Protein AF-A0A6I5CND9-F1 (afdb_monomer)

Sequence (88 aa):
VTDVGEGVDASWTGRRVWAFTGLSGAYAEQAVVAVEDILPLPDGLTCVDAVTLGGSGVAAHFALDRARLAPGETVLVRGAAGSIGITA

Solvent-accessible surface area (backbone atoms only — not comparable to full-atom values): 5710 Å² total; per-residue (Å²): 67,91,71,76,60,92,94,50,71,70,83,49,46,74,39,58,63,49,70,59,56,78,97,52,67,70,94,52,100,70,75,87,65,58,80,90,41,47,43,79,53,60,89,91,62,48,72,69,63,52,55,68,38,54,66,31,32,55,53,24,47,53,54,51,63,73,63,65,78,56,95,89,67,87,82,89,66,76,60,42,89,38,76,36,32,67,51,98

pLDDT: mean 94.23, std 3.26, range [79.0, 98.19]

Radius of gyration: 16.4 Å; Cα contacts (8 Å, |Δi|>4): 74; chains: 1; bounding box: 36×25×45 Å

Secondary structure (DSSP, 8-state):
-----TTS-GGGTT--EEE--TTS--SSS-----GGGEEEPPTT--HHHHHHHTTHHHHHHHHHHHHTPPTT-----TTTTSTTGGG-

Structure (mmCIF, N/CA/C/O backbone):
data_AF-A0A6I5CND9-F1
#
_entry.id   AF-A0A6I5CND9-F1
#
loop_
_atom_site.group_PDB
_atom_site.id
_atom_site.type_symbol
_atom_site.label_atom_id
_atom_site.label_alt_id
_atom_site.label_comp_id
_atom_site.label_asym_id
_atom_site.label_entity_id
_atom_site.label_seq_id
_atom_site.pdbx_PDB_ins_code
_atom_site.Cartn_x
_atom_site.Cartn_y
_atom_site.Cartn_z
_atom_site.occupancy
_atom_site.B_iso_or_equiv
_atom_site.auth_seq_id
_atom_site.auth_comp_id
_atom_site.auth_asym_id
_atom_site.auth_atom_id
_atom_site.pdbx_PDB_model_num
ATOM 1 N N . VAL A 1 1 ? 6.793 1.736 -14.688 1.00 96.94 1 VAL A N 1
ATOM 2 C CA . VAL A 1 1 ? 7.388 0.572 -15.384 1.00 96.94 1 VAL A CA 1
ATOM 3 C C . VAL A 1 1 ? 8.015 1.055 -16.677 1.00 96.94 1 VAL A C 1
ATOM 5 O O . VAL A 1 1 ? 7.323 1.705 -17.455 1.00 96.94 1 VAL A O 1
ATOM 8 N N . THR A 1 2 ? 9.310 0.818 -16.870 1.00 97.50 2 THR A N 1
ATOM 9 C CA . THR A 1 2 ? 10.058 1.263 -18.061 1.00 97.50 2 THR A CA 1
ATOM 10 C C . THR A 1 2 ? 10.192 0.177 -19.121 1.00 97.50 2 THR A C 1
ATOM 12 O O . THR A 1 2 ? 10.252 0.513 -20.297 1.00 97.50 2 THR A O 1
ATOM 15 N N . ASP A 1 3 ? 10.202 -1.092 -18.717 1.00 97.94 3 ASP A N 1
ATOM 16 C CA . ASP A 1 3 ? 10.258 -2.254 -19.603 1.00 97.94 3 ASP A CA 1
ATOM 17 C C . ASP A 1 3 ? 9.632 -3.477 -18.912 1.00 97.94 3 ASP A C 1
ATOM 19 O O . ASP A 1 3 ? 9.417 -3.450 -17.693 1.00 97.94 3 ASP A O 1
ATOM 23 N N . VAL A 1 4 ? 9.337 -4.531 -19.675 1.00 98.19 4 VAL A N 1
ATOM 24 C CA . VAL A 1 4 ? 8.793 -5.797 -19.161 1.00 98.19 4 VAL A CA 1
ATOM 25 C C . VAL A 1 4 ? 9.597 -6.996 -19.661 1.00 98.19 4 VAL A C 1
ATOM 27 O O . VAL A 1 4 ? 10.099 -7.004 -20.780 1.00 98.19 4 VAL A O 1
ATOM 30 N N . GLY A 1 5 ? 9.708 -8.028 -18.822 1.00 97.25 5 GLY A N 1
ATOM 31 C CA . GLY A 1 5 ? 10.349 -9.288 -19.199 1.00 97.25 5 GLY A CA 1
ATOM 32 C C . GLY A 1 5 ? 9.506 -10.127 -20.165 1.00 97.25 5 GLY A C 1
ATOM 33 O O . GLY A 1 5 ? 8.319 -9.875 -20.379 1.00 97.25 5 GLY A O 1
ATOM 34 N N . GLU A 1 6 ? 10.117 -11.170 -20.725 1.00 97.19 6 GLU A N 1
ATOM 35 C CA . GLU A 1 6 ? 9.422 -12.136 -21.580 1.00 97.19 6 GLU A CA 1
ATOM 36 C C . GLU A 1 6 ? 8.240 -12.791 -20.842 1.00 97.19 6 GLU A C 1
ATOM 38 O O . GLU A 1 6 ? 8.344 -13.168 -19.676 1.00 97.19 6 GLU A O 1
ATOM 43 N N . GLY A 1 7 ? 7.096 -12.915 -21.522 1.00 96.38 7 GLY A N 1
ATOM 44 C CA . GLY A 1 7 ? 5.880 -13.513 -20.958 1.00 96.38 7 GLY A CA 1
ATOM 45 C C . GLY A 1 7 ? 5.066 -12.596 -20.035 1.00 96.38 7 GLY A C 1
ATOM 46 O O . GLY A 1 7 ? 3.966 -12.978 -19.639 1.00 96.38 7 GLY A O 1
ATOM 47 N N . VAL A 1 8 ? 5.549 -11.387 -19.729 1.00 97.75 8 VAL A N 1
ATOM 48 C CA . VAL A 1 8 ? 4.788 -10.366 -18.993 1.00 97.75 8 VAL A CA 1
ATOM 49 C C . VAL A 1 8 ? 3.991 -9.500 -19.973 1.00 97.75 8 VAL A C 1
ATOM 51 O O . VAL A 1 8 ? 4.473 -9.140 -21.045 1.00 97.75 8 VAL A O 1
ATOM 54 N N . ASP A 1 9 ? 2.754 -9.151 -19.608 1.00 97.19 9 ASP A N 1
ATOM 55 C CA . ASP A 1 9 ? 1.896 -8.287 -20.424 1.00 97.19 9 ASP A CA 1
ATOM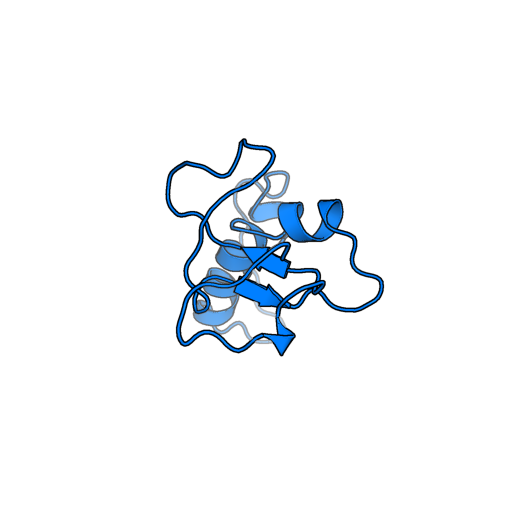 56 C C . ASP A 1 9 ? 2.541 -6.903 -20.655 1.00 97.19 9 ASP A C 1
ATOM 58 O O . ASP A 1 9 ? 2.784 -6.137 -19.721 1.00 97.19 9 ASP A O 1
ATOM 62 N N . ALA A 1 10 ? 2.762 -6.550 -21.923 1.00 97.06 10 ALA A N 1
ATOM 63 C CA . ALA A 1 10 ? 3.334 -5.267 -22.328 1.00 97.06 10 ALA A CA 1
ATOM 64 C C . ALA A 1 10 ? 2.478 -4.057 -21.916 1.00 97.06 10 ALA A C 1
ATOM 66 O O . ALA A 1 10 ? 2.984 -2.934 -21.868 1.00 97.06 10 ALA A O 1
ATOM 67 N N . SER A 1 11 ? 1.203 -4.262 -21.568 1.00 96.75 11 SER A N 1
ATOM 68 C CA . SER A 1 11 ? 0.323 -3.200 -21.079 1.00 96.75 11 SER A CA 1
ATOM 69 C C . SER A 1 11 ? 0.778 -2.586 -19.747 1.00 96.75 11 SER A C 1
ATOM 71 O O . SER A 1 11 ? 0.291 -1.512 -19.383 1.00 96.75 11 SER A O 1
ATOM 73 N N . TRP A 1 12 ? 1.702 -3.230 -19.023 1.00 97.44 12 TRP A N 1
ATOM 74 C CA . TRP A 1 12 ? 2.326 -2.683 -17.817 1.00 97.44 12 TRP A CA 1
ATOM 75 C C . TRP A 1 12 ? 3.294 -1.534 -18.101 1.00 97.44 12 TRP A C 1
ATOM 77 O O . TRP A 1 12 ? 3.442 -0.652 -17.250 1.00 97.44 12 TRP A O 1
ATOM 87 N N . THR A 1 13 ? 3.937 -1.509 -19.270 1.00 97.88 13 THR A N 1
ATOM 88 C CA . THR A 1 13 ? 4.896 -0.460 -19.634 1.00 97.88 13 THR A CA 1
ATOM 89 C C . THR A 1 13 ? 4.228 0.914 -19.598 1.00 97.88 13 THR A C 1
ATOM 91 O O . THR A 1 13 ? 3.105 1.105 -20.058 1.00 97.88 13 THR A O 1
ATOM 94 N N . GLY A 1 14 ? 4.904 1.890 -18.991 1.00 96.75 14 GLY A N 1
ATOM 95 C CA . GLY A 1 14 ? 4.374 3.237 -18.774 1.00 96.75 14 GLY A CA 1
ATOM 96 C C . GLY A 1 14 ? 3.459 3.387 -17.554 1.00 96.75 14 GLY A C 1
ATOM 97 O O . GLY A 1 14 ? 3.238 4.513 -17.110 1.00 96.75 14 GLY A O 1
ATOM 98 N N . ARG A 1 15 ? 2.974 2.298 -16.936 1.00 96.75 15 ARG A N 1
ATOM 99 C CA . ARG A 1 15 ? 2.153 2.406 -15.718 1.00 96.75 15 ARG A CA 1
ATOM 100 C C . ARG A 1 15 ? 2.973 2.874 -14.520 1.00 96.75 15 ARG A C 1
ATOM 102 O O . ARG A 1 15 ? 4.139 2.496 -14.342 1.00 96.75 15 ARG A O 1
ATOM 109 N N . ARG A 1 16 ? 2.325 3.662 -13.660 1.00 96.75 16 ARG A N 1
ATOM 110 C CA . ARG A 1 16 ? 2.816 3.992 -12.317 1.00 96.75 16 ARG A CA 1
ATOM 111 C C . ARG A 1 16 ? 2.450 2.854 -11.372 1.00 96.75 16 ARG A C 1
ATOM 113 O O . ARG A 1 16 ? 1.299 2.421 -11.356 1.00 96.75 16 ARG A O 1
ATOM 120 N N . VAL A 1 17 ? 3.428 2.372 -10.614 1.00 95.94 17 VAL A N 1
ATOM 121 C CA . VAL A 1 17 ? 3.263 1.213 -9.732 1.00 95.94 17 VAL A CA 1
ATOM 122 C C . VAL A 1 17 ? 3.958 1.440 -8.397 1.00 95.94 17 VAL A C 1
ATOM 124 O O . VAL A 1 17 ? 4.976 2.130 -8.338 1.00 95.94 17 VAL A O 1
ATOM 127 N N . TRP A 1 18 ? 3.404 0.849 -7.345 1.00 94.81 18 TRP A N 1
ATOM 128 C CA . TRP A 1 18 ? 4.154 0.512 -6.141 1.00 94.81 18 TRP A CA 1
ATOM 129 C C . TRP A 1 18 ? 4.741 -0.888 -6.324 1.00 94.81 18 TRP A C 1
ATOM 131 O O . TRP A 1 18 ? 4.103 -1.728 -6.959 1.00 94.81 18 TRP A O 1
ATOM 141 N N . ALA A 1 19 ? 5.933 -1.140 -5.792 1.00 94.44 19 ALA A N 1
ATOM 142 C CA . ALA A 1 19 ? 6.606 -2.424 -5.926 1.00 94.44 19 ALA A CA 1
ATOM 143 C C . ALA A 1 19 ? 7.227 -2.860 -4.600 1.00 94.44 19 ALA A C 1
ATOM 145 O O . ALA A 1 19 ? 7.869 -2.055 -3.919 1.00 94.44 19 ALA A O 1
A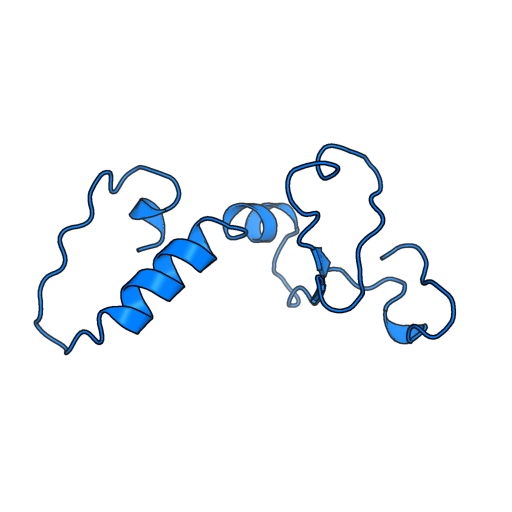TOM 146 N N . PHE A 1 20 ? 7.095 -4.142 -4.272 1.00 92.62 20 PHE A N 1
ATOM 147 C CA . PHE A 1 20 ? 7.872 -4.767 -3.214 1.00 92.62 20 PHE A CA 1
ATOM 148 C C . PHE A 1 20 ? 9.182 -5.305 -3.798 1.00 92.62 20 PHE A C 1
ATOM 150 O O . PHE A 1 20 ? 9.178 -6.216 -4.615 1.00 92.62 20 PHE A O 1
ATOM 157 N N . THR A 1 21 ? 10.324 -4.749 -3.387 1.00 92.81 21 THR A N 1
ATOM 158 C CA . THR A 1 21 ? 11.646 -5.182 -3.888 1.00 92.81 21 THR A CA 1
ATOM 159 C C . THR A 1 21 ? 12.328 -6.208 -2.974 1.00 92.81 21 THR A C 1
ATOM 161 O O . THR A 1 21 ? 13.509 -6.504 -3.143 1.00 92.81 21 THR A O 1
ATOM 164 N N . GLY A 1 22 ? 11.630 -6.731 -1.962 1.00 89.31 22 GLY A N 1
ATOM 165 C CA . GLY A 1 22 ? 12.229 -7.583 -0.936 1.00 89.31 22 GLY A CA 1
ATOM 166 C C . GLY A 1 22 ? 13.011 -6.793 0.120 1.00 89.31 22 GLY A C 1
ATOM 167 O O . GLY A 1 22 ? 12.607 -5.712 0.543 1.00 89.31 22 GLY A O 1
ATOM 168 N N . LEU A 1 23 ? 14.127 -7.361 0.591 1.00 88.50 23 LEU A N 1
ATOM 169 C CA . LEU A 1 23 ? 14.929 -6.803 1.693 1.00 88.50 23 LEU A CA 1
ATOM 170 C C . LEU A 1 23 ? 15.969 -5.759 1.247 1.00 88.50 23 LEU A C 1
ATOM 172 O O . LEU A 1 23 ? 16.629 -5.153 2.091 1.00 88.50 23 LEU A O 1
ATOM 176 N N . SER A 1 24 ? 16.167 -5.570 -0.058 1.00 90.88 24 SER A N 1
ATOM 177 C CA . SER A 1 24 ? 17.154 -4.641 -0.617 1.00 90.88 24 SER A CA 1
ATOM 178 C C . SER A 1 24 ? 16.763 -4.201 -2.036 1.00 90.88 24 SER A C 1
ATOM 180 O O . SER A 1 24 ? 15.693 -4.546 -2.530 1.00 90.88 24 SER A O 1
ATOM 182 N N . GLY A 1 25 ? 17.591 -3.372 -2.682 1.00 90.25 25 GLY A N 1
ATOM 183 C CA . GLY A 1 25 ? 17.419 -2.988 -4.091 1.00 90.25 25 GLY A CA 1
ATOM 184 C C . GLY A 1 25 ? 16.517 -1.777 -4.363 1.00 90.25 25 GLY A C 1
ATOM 185 O O . GLY A 1 25 ? 16.618 -1.204 -5.440 1.00 90.25 25 GLY A O 1
ATOM 186 N N . ALA A 1 26 ? 15.701 -1.329 -3.400 1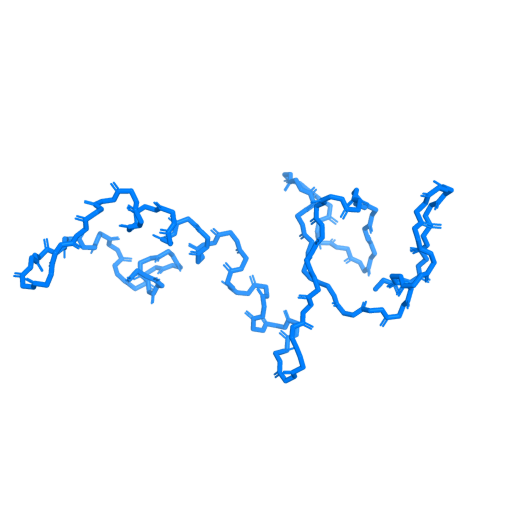.00 92.12 26 ALA A N 1
ATOM 187 C CA . ALA A 1 26 ? 14.802 -0.178 -3.587 1.00 92.12 26 ALA A CA 1
ATOM 188 C C . ALA A 1 26 ? 15.511 1.188 -3.653 1.00 92.12 26 ALA A C 1
ATOM 190 O O . ALA A 1 26 ? 14.979 2.128 -4.237 1.00 92.12 26 ALA A O 1
ATOM 191 N N . TYR A 1 27 ? 16.696 1.329 -3.051 1.00 93.75 27 TYR A N 1
ATOM 192 C CA . TYR A 1 27 ? 17.482 2.569 -3.108 1.00 93.75 27 TYR A CA 1
ATOM 193 C C . TYR A 1 27 ? 18.332 2.626 -4.379 1.00 93.75 27 TYR A C 1
ATOM 195 O O . TYR A 1 27 ? 19.561 2.607 -4.333 1.00 93.75 27 TYR A O 1
ATOM 203 N N . ALA A 1 28 ? 17.648 2.668 -5.515 1.00 95.75 28 ALA A N 1
ATOM 204 C CA . ALA A 1 28 ? 18.220 2.754 -6.847 1.00 95.75 28 ALA A CA 1
ATOM 205 C C . ALA A 1 28 ? 17.265 3.525 -7.769 1.00 95.75 28 ALA A C 1
ATOM 207 O O . ALA A 1 28 ? 16.077 3.656 -7.482 1.00 95.75 28 ALA A O 1
ATOM 208 N N . GLU A 1 29 ? 17.772 4.020 -8.897 1.00 96.38 29 GLU A N 1
ATOM 209 C CA . GLU A 1 29 ? 16.933 4.675 -9.914 1.00 96.38 29 GLU A CA 1
ATOM 210 C C . GLU A 1 29 ? 16.045 3.671 -10.666 1.00 96.38 29 GLU A C 1
ATOM 212 O O . GLU A 1 29 ? 14.998 4.037 -11.199 1.00 96.38 29 GLU A O 1
ATOM 217 N N . GLN A 1 30 ? 16.459 2.400 -10.709 1.00 95.88 30 GLN A N 1
ATOM 218 C CA . GLN A 1 30 ? 15.741 1.299 -11.344 1.00 95.88 30 GLN A CA 1
ATOM 219 C C . GLN A 1 30 ? 15.920 0.014 -10.531 1.00 95.88 30 GLN A C 1
ATOM 221 O O . GLN A 1 30 ? 16.996 -0.244 -9.993 1.00 95.88 30 GLN A O 1
ATOM 226 N N . ALA A 1 31 ? 14.871 -0.805 -10.483 1.00 96.06 31 ALA A N 1
ATOM 227 C CA . ALA A 1 31 ? 14.879 -2.118 -9.853 1.00 96.06 31 ALA A CA 1
ATOM 228 C C . ALA A 1 31 ? 14.100 -3.114 -10.719 1.00 96.06 31 ALA A C 1
ATOM 230 O O . ALA A 1 31 ? 13.108 -2.750 -11.356 1.00 96.06 31 ALA A O 1
ATOM 231 N N . VAL A 1 32 ? 14.549 -4.369 -10.723 1.00 95.62 32 VAL A N 1
ATOM 232 C CA . VAL A 1 32 ? 13.826 -5.490 -11.335 1.00 95.62 32 VAL A CA 1
ATOM 233 C C . VAL A 1 32 ? 12.998 -6.159 -10.248 1.00 95.62 32 VAL A C 1
ATOM 235 O O . VAL A 1 32 ? 13.526 -6.500 -9.191 1.00 95.62 32 VAL A O 1
ATOM 238 N N . VAL A 1 33 ? 11.708 -6.336 -10.511 1.00 96.56 33 VAL A N 1
ATOM 239 C CA . VAL A 1 33 ? 10.741 -6.957 -9.600 1.00 96.56 33 VAL A CA 1
ATOM 240 C C . VAL A 1 33 ? 9.841 -7.902 -10.380 1.00 96.56 33 VAL A C 1
ATOM 242 O O . VAL A 1 33 ? 9.665 -7.736 -11.590 1.00 96.56 33 VAL A O 1
ATOM 245 N N . ALA A 1 34 ? 9.282 -8.892 -9.691 1.00 96.06 34 ALA A N 1
ATOM 246 C CA . ALA A 1 34 ? 8.311 -9.792 -10.284 1.00 96.06 34 ALA A CA 1
ATOM 2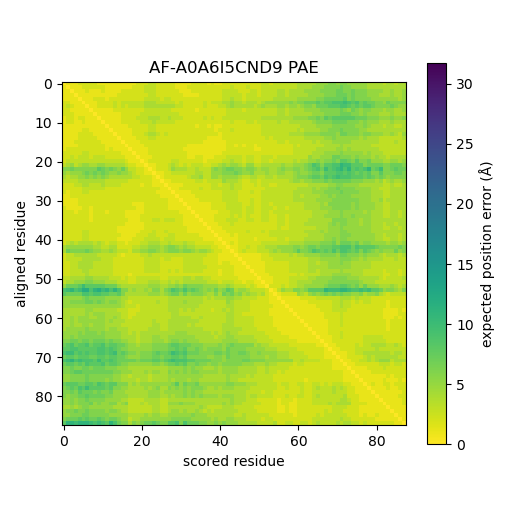47 C C . ALA A 1 34 ? 6.973 -9.060 -10.509 1.00 96.06 34 ALA A C 1
ATOM 249 O O . ALA A 1 34 ? 6.644 -8.109 -9.795 1.00 96.06 34 ALA A O 1
ATOM 250 N N . VAL A 1 35 ? 6.199 -9.463 -11.520 1.00 96.62 35 VAL A N 1
ATOM 251 C CA . VAL A 1 35 ? 4.932 -8.781 -11.864 1.00 96.62 35 VAL A CA 1
ATOM 252 C C . VAL A 1 35 ? 3.858 -8.994 -10.790 1.00 96.62 35 VAL A C 1
ATOM 254 O O . VAL A 1 35 ? 2.943 -8.195 -10.630 1.00 96.62 35 VAL A O 1
ATOM 257 N N . GLU A 1 36 ? 3.988 -10.062 -10.017 1.00 95.62 36 GLU A N 1
ATOM 258 C CA . GLU A 1 36 ? 3.181 -10.371 -8.844 1.00 95.62 36 GLU A CA 1
ATOM 259 C C . GLU A 1 36 ? 3.481 -9.462 -7.639 1.00 95.62 36 GLU A C 1
ATOM 261 O O . GLU A 1 36 ? 2.631 -9.326 -6.761 1.00 95.62 36 GLU A O 1
ATOM 266 N N . ASP A 1 37 ? 4.640 -8.794 -7.622 1.00 95.19 37 ASP A N 1
ATOM 267 C CA . ASP A 1 37 ? 5.086 -7.921 -6.529 1.00 95.19 37 ASP A CA 1
ATOM 268 C C . ASP A 1 37 ? 4.787 -6.433 -6.786 1.00 95.19 37 ASP A C 1
ATOM 270 O O . ASP A 1 37 ? 5.227 -5.560 -6.026 1.00 95.19 37 ASP A O 1
ATOM 274 N N . ILE A 1 38 ? 4.044 -6.119 -7.854 1.00 95.12 38 ILE A N 1
ATOM 275 C CA . ILE A 1 38 ? 3.663 -4.748 -8.204 1.00 95.12 38 ILE A CA 1
ATOM 276 C C . ILE A 1 38 ? 2.157 -4.519 -8.113 1.00 95.12 38 ILE A C 1
ATOM 278 O O . ILE A 1 38 ? 1.336 -5.375 -8.432 1.00 95.12 38 ILE A O 1
ATOM 282 N N . LEU A 1 39 ? 1.790 -3.302 -7.721 1.00 94.25 39 LEU A N 1
ATOM 283 C CA . LEU A 1 39 ? 0.407 -2.838 -7.659 1.00 94.25 39 LEU A CA 1
ATOM 284 C C . LEU A 1 39 ? 0.269 -1.535 -8.453 1.00 94.25 39 LEU A C 1
ATOM 286 O O . LEU A 1 39 ? 1.106 -0.639 -8.291 1.00 94.25 39 LEU A O 1
ATOM 290 N N . PRO A 1 40 ? -0.766 -1.383 -9.300 1.00 95.81 40 PRO A N 1
ATOM 291 C CA . PRO A 1 40 ? -0.992 -0.135 -10.014 1.00 95.81 40 PRO A CA 1
ATOM 292 C C . PRO A 1 40 ? -1.334 0.985 -9.029 1.00 95.81 40 PRO A C 1
ATOM 294 O O . PRO A 1 40 ? -2.137 0.801 -8.115 1.00 95.81 40 PRO A O 1
ATOM 297 N N . LEU A 1 41 ? -0.743 2.163 -9.233 1.00 95.50 41 LEU A N 1
ATOM 298 C CA . LEU A 1 41 ? -1.102 3.342 -8.452 1.00 95.50 41 LEU A CA 1
ATOM 299 C C . LEU A 1 41 ? -2.369 3.991 -9.019 1.00 95.50 41 LEU A C 1
ATOM 301 O O . LEU A 1 41 ? -2.409 4.251 -10.225 1.00 95.50 41 LEU A O 1
ATOM 305 N N . PRO A 1 42 ? -3.366 4.315 -8.174 1.00 93.81 42 PRO A N 1
ATOM 306 C CA . PRO A 1 42 ? -4.520 5.097 -8.591 1.00 93.81 42 PRO A CA 1
ATOM 307 C C . PRO A 1 42 ? -4.135 6.458 -9.176 1.00 93.81 42 PRO A C 1
ATOM 309 O O . PRO A 1 42 ? -3.117 7.073 -8.819 1.00 93.81 42 PRO A O 1
ATOM 312 N N . ASP A 1 43 ? -5.003 6.970 -10.041 1.00 92.25 43 ASP A N 1
ATOM 313 C CA . ASP A 1 43 ? -4.891 8.336 -10.531 1.00 92.25 43 ASP A CA 1
ATOM 314 C C . ASP A 1 43 ? -5.042 9.329 -9.373 1.00 92.25 43 ASP A C 1
ATOM 316 O O . ASP A 1 43 ? -5.900 9.184 -8.504 1.00 92.25 43 ASP A O 1
ATOM 320 N N . GLY A 1 44 ? -4.150 10.318 -9.327 1.00 91.25 44 GLY A N 1
ATOM 321 C CA . GLY A 1 44 ? -4.087 11.310 -8.249 1.00 91.25 44 GLY A CA 1
ATOM 322 C C . GLY A 1 44 ? -3.224 10.924 -7.042 1.00 91.25 44 GLY A C 1
ATOM 323 O O . GLY A 1 44 ? -2.779 11.823 -6.336 1.00 91.25 44 GLY A O 1
ATOM 324 N N . LEU A 1 45 ? -2.896 9.641 -6.831 1.00 93.19 45 LEU A N 1
ATOM 325 C CA . LEU A 1 45 ? -1.941 9.255 -5.786 1.00 93.19 45 LEU A CA 1
ATOM 326 C C . LEU A 1 45 ? -0.506 9.484 -6.276 1.00 93.19 45 LEU A C 1
ATOM 328 O O . LEU A 1 45 ? -0.113 8.964 -7.327 1.00 93.19 45 LEU A O 1
ATOM 332 N N . THR A 1 46 ? 0.283 10.273 -5.545 1.00 94.31 46 THR A N 1
ATOM 333 C CA . THR A 1 46 ? 1.687 10.516 -5.902 1.00 94.31 46 THR A CA 1
ATOM 334 C C . THR A 1 46 ? 2.560 9.316 -5.526 1.00 94.31 46 THR A C 1
ATOM 336 O O . THR A 1 46 ? 2.230 8.550 -4.622 1.00 94.31 46 THR A O 1
ATOM 339 N N . CYS A 1 47 ? 3.703 9.139 -6.199 1.00 92.12 47 CYS A N 1
ATOM 340 C CA . CYS A 1 47 ? 4.643 8.071 -5.838 1.00 92.12 47 CYS A CA 1
ATOM 341 C C . CYS A 1 47 ? 5.218 8.262 -4.422 1.00 92.12 47 CYS A C 1
ATOM 343 O O . CYS A 1 47 ? 5.481 7.279 -3.735 1.00 92.12 47 CYS A O 1
ATOM 345 N N . VAL A 1 48 ? 5.389 9.518 -3.988 1.00 92.38 48 VAL A N 1
ATOM 346 C CA . VAL A 1 48 ? 5.872 9.855 -2.640 1.00 92.38 48 VAL A CA 1
ATOM 347 C C . VAL A 1 48 ? 4.849 9.418 -1.599 1.00 92.38 48 VAL A C 1
ATOM 349 O O . VAL A 1 48 ? 5.196 8.688 -0.680 1.00 92.38 48 VAL A O 1
ATOM 352 N N . ASP A 1 49 ? 3.576 9.765 -1.775 1.00 91.31 49 ASP A N 1
ATOM 353 C CA . ASP A 1 49 ? 2.538 9.353 -0.826 1.00 91.31 49 ASP A CA 1
ATOM 354 C C . ASP A 1 49 ? 2.383 7.828 -0.813 1.00 91.31 49 ASP A C 1
ATOM 356 O O . ASP A 1 49 ? 2.343 7.211 0.251 1.00 91.31 49 ASP A O 1
ATOM 360 N N . ALA A 1 50 ? 2.393 7.193 -1.989 1.00 91.88 50 ALA A N 1
ATOM 361 C CA . ALA A 1 50 ? 2.302 5.742 -2.100 1.00 91.88 50 ALA A CA 1
ATOM 362 C C . ALA A 1 50 ? 3.432 5.015 -1.351 1.00 91.88 50 ALA A C 1
ATOM 364 O O . ALA A 1 50 ? 3.174 4.015 -0.679 1.00 91.88 50 ALA A O 1
ATOM 365 N N . VAL A 1 51 ? 4.678 5.506 -1.426 1.00 89.81 51 VAL A N 1
ATOM 366 C CA . VAL A 1 51 ? 5.799 4.850 -0.735 1.00 89.81 51 VAL A CA 1
ATOM 367 C C . VAL A 1 51 ? 5.701 4.989 0.785 1.00 89.81 51 VAL A C 1
ATOM 369 O O . VAL A 1 51 ? 6.125 4.077 1.486 1.00 89.81 51 VAL A O 1
ATOM 372 N N . THR A 1 52 ? 5.086 6.062 1.304 1.00 87.06 52 THR A N 1
ATOM 373 C CA . THR A 1 52 ? 4.884 6.228 2.759 1.00 87.06 52 THR A CA 1
ATOM 374 C C . THR A 1 52 ? 3.919 5.209 3.362 1.00 87.06 52 THR A C 1
ATOM 376 O O . THR A 1 52 ? 4.059 4.838 4.526 1.00 87.06 52 THR A O 1
ATOM 379 N N . LEU A 1 53 ? 2.957 4.735 2.567 1.00 84.50 53 LEU A N 1
ATOM 380 C CA . LEU A 1 53 ? 1.999 3.707 2.974 1.00 84.50 53 LEU A CA 1
ATOM 381 C C . LEU A 1 53 ? 2.588 2.297 2.837 1.00 84.50 53 LEU A C 1
ATOM 383 O O . LEU A 1 53 ? 2.215 1.388 3.585 1.00 84.50 53 LEU A O 1
ATOM 387 N N . GLY A 1 54 ? 3.515 2.122 1.891 1.00 79.00 54 GLY A N 1
ATOM 388 C CA . GLY A 1 54 ? 4.209 0.867 1.629 1.00 79.00 54 GLY A CA 1
ATOM 389 C C . GLY A 1 54 ? 4.894 0.308 2.877 1.00 79.00 54 GLY A C 1
ATOM 390 O O . GLY A 1 54 ? 5.677 0.986 3.537 1.00 79.00 54 GLY A O 1
ATOM 391 N N . GLY A 1 55 ? 4.596 -0.945 3.220 1.00 84.50 55 GLY A N 1
ATOM 392 C CA . GLY A 1 55 ? 5.118 -1.605 4.420 1.00 84.50 55 GLY A CA 1
ATOM 393 C C . GLY A 1 55 ? 4.359 -1.231 5.696 1.00 84.50 55 GLY A C 1
ATOM 394 O O . GLY A 1 55 ? 3.655 -2.077 6.244 1.00 84.50 55 GLY A O 1
ATOM 395 N N . SER A 1 56 ? 4.472 0.015 6.170 1.00 90.44 56 SER A N 1
ATOM 396 C CA . SER A 1 56 ? 3.897 0.425 7.465 1.00 90.44 56 SER A CA 1
ATOM 397 C C . SER A 1 56 ? 2.370 0.421 7.485 1.00 90.44 56 SER A C 1
ATOM 399 O O . SER A 1 56 ? 1.780 -0.166 8.393 1.00 90.44 56 SER A O 1
ATOM 401 N N . GLY A 1 57 ? 1.731 1.014 6.473 1.00 92.12 57 GLY A N 1
ATOM 402 C CA . GLY A 1 57 ? 0.271 1.042 6.368 1.00 92.12 57 GLY A CA 1
ATOM 403 C C . GLY A 1 57 ? -0.313 -0.355 6.154 1.00 92.12 57 GLY A C 1
ATOM 404 O O . GLY A 1 57 ? -1.319 -0.705 6.762 1.00 92.12 57 GLY A O 1
ATOM 405 N N . VAL A 1 58 ? 0.365 -1.197 5.364 1.00 91.38 58 VAL A N 1
ATOM 406 C CA . VAL A 1 58 ? -0.022 -2.607 5.170 1.00 91.38 58 VAL A CA 1
ATOM 407 C C . VAL A 1 58 ? 0.064 -3.386 6.485 1.00 91.38 58 VAL A C 1
ATOM 409 O O . VAL A 1 58 ? -0.851 -4.140 6.807 1.00 91.38 58 VAL A O 1
ATOM 412 N N . ALA A 1 59 ? 1.124 -3.182 7.272 1.00 93.19 59 ALA A N 1
ATOM 413 C CA . ALA A 1 59 ? 1.281 -3.827 8.573 1.00 93.19 59 ALA A CA 1
ATOM 414 C C . ALA A 1 59 ? 0.204 -3.382 9.577 1.00 93.19 59 ALA A C 1
ATOM 416 O O . ALA A 1 59 ? -0.371 -4.228 10.265 1.00 93.19 59 ALA A O 1
ATOM 417 N N . ALA A 1 60 ? -0.099 -2.078 9.637 1.00 95.19 60 ALA A N 1
ATOM 418 C CA . ALA A 1 60 ? -1.175 -1.545 10.471 1.00 95.19 60 ALA A CA 1
ATOM 419 C C . ALA A 1 60 ? -2.536 -2.128 10.061 1.00 95.19 60 ALA A C 1
ATOM 421 O O . ALA A 1 60 ? -3.244 -2.692 10.896 1.00 95.19 60 ALA A O 1
ATOM 422 N N . HIS A 1 61 ? -2.857 -2.078 8.765 1.00 94.38 61 HIS A N 1
ATOM 423 C CA . HIS A 1 61 ? -4.104 -2.607 8.222 1.00 94.38 61 HIS A CA 1
ATOM 424 C C . HIS A 1 61 ? -4.270 -4.102 8.517 1.00 94.38 61 HIS A C 1
ATOM 426 O O . HIS A 1 61 ? -5.309 -4.514 9.025 1.00 94.38 61 HIS A O 1
ATOM 432 N N . PHE A 1 62 ? -3.227 -4.904 8.282 1.00 95.19 62 PHE A N 1
ATOM 433 C CA . PHE A 1 62 ? -3.236 -6.335 8.581 1.00 95.19 62 PHE A CA 1
ATOM 434 C C . PHE A 1 62 ? -3.502 -6.619 10.066 1.00 95.19 62 PHE A C 1
ATOM 436 O O . PHE A 1 62 ? -4.298 -7.498 10.402 1.00 95.19 62 PHE A O 1
ATOM 443 N N . ALA A 1 63 ? -2.855 -5.878 10.971 1.00 95.00 63 ALA A N 1
ATOM 444 C CA . ALA A 1 63 ? -3.049 -6.055 12.407 1.00 95.00 63 ALA A CA 1
ATOM 445 C C . ALA A 1 63 ? -4.487 -5.719 12.841 1.00 95.00 63 ALA A C 1
ATOM 447 O O . ALA A 1 63 ? -5.084 -6.467 13.619 1.00 95.00 63 ALA A O 1
ATOM 448 N N . LEU A 1 64 ? -5.048 -4.625 12.319 1.00 94.44 64 LEU A N 1
ATOM 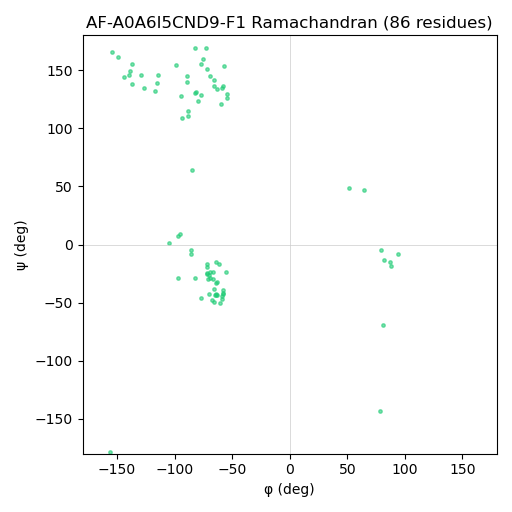449 C CA . LEU A 1 64 ? -6.405 -4.176 12.637 1.00 94.44 64 LEU A CA 1
ATOM 450 C C . LEU A 1 64 ? -7.480 -5.095 12.061 1.00 94.44 64 LEU A C 1
ATOM 452 O O . LEU A 1 64 ? -8.418 -5.453 12.773 1.00 94.44 64 LEU A O 1
ATOM 456 N N . ASP A 1 65 ? -7.320 -5.538 10.814 1.00 95.62 65 ASP A N 1
ATOM 457 C CA . ASP A 1 65 ? -8.222 -6.513 10.197 1.00 95.62 65 ASP A CA 1
ATOM 458 C C . ASP A 1 65 ? -8.266 -7.808 11.027 1.00 95.62 65 ASP A C 1
ATOM 460 O O . ASP A 1 65 ? -9.330 -8.337 11.368 1.00 95.62 65 ASP A O 1
ATOM 464 N N . ARG A 1 66 ? -7.099 -8.272 11.497 1.00 96.25 66 ARG A N 1
ATOM 465 C CA . ARG A 1 66 ? -7.011 -9.483 12.320 1.00 96.25 66 ARG A CA 1
ATOM 466 C C . ARG A 1 66 ? -7.591 -9.320 13.723 1.00 96.25 66 ARG A C 1
ATOM 468 O O . ARG A 1 66 ? -8.036 -10.325 14.296 1.00 96.25 66 ARG A O 1
ATOM 475 N N . ALA A 1 67 ? -7.603 -8.095 14.250 1.00 95.56 67 ALA A N 1
ATOM 476 C CA . ALA A 1 67 ? -8.199 -7.767 15.540 1.00 95.56 67 ALA A CA 1
ATOM 477 C C . ALA A 1 67 ? -9.730 -7.923 15.537 1.00 95.56 67 ALA A C 1
ATOM 479 O O . ALA A 1 67 ? -10.289 -8.207 16.592 1.00 95.56 67 ALA A O 1
ATOM 480 N N . ARG A 1 68 ? -10.389 -7.845 14.365 1.00 94.50 68 ARG A N 1
ATOM 481 C CA . ARG A 1 68 ? -11.850 -8.008 14.195 1.00 94.50 6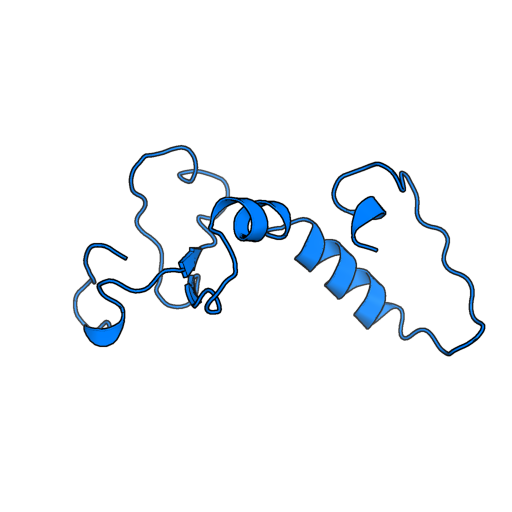8 ARG A CA 1
ATOM 482 C C . ARG A 1 68 ? -12.663 -7.127 15.148 1.00 94.50 68 ARG A C 1
ATOM 484 O O . ARG A 1 68 ? -13.576 -7.605 15.819 1.00 94.50 68 ARG A O 1
ATOM 491 N N . LEU A 1 69 ? -12.293 -5.854 15.203 1.00 94.50 69 LEU A N 1
ATOM 492 C CA . LEU A 1 69 ? -12.883 -4.884 16.118 1.00 94.50 69 LEU A CA 1
ATOM 493 C C . LEU A 1 69 ? -14.356 -4.627 15.787 1.00 94.50 69 LEU A C 1
ATOM 495 O O . LEU A 1 69 ? -14.735 -4.517 14.619 1.00 94.50 69 LEU A O 1
ATOM 499 N N . ALA A 1 70 ? -15.170 -4.474 16.824 1.00 95.88 70 ALA A N 1
ATOM 500 C CA . ALA A 1 70 ? -16.544 -4.005 16.728 1.00 95.88 70 ALA A CA 1
ATOM 501 C C . ALA A 1 70 ? -16.648 -2.503 17.067 1.00 95.88 70 ALA A C 1
ATOM 503 O O . ALA A 1 70 ? -15.832 -1.969 17.826 1.00 95.88 70 ALA A O 1
ATOM 504 N N . PRO A 1 71 ? -17.672 -1.793 16.550 1.00 95.25 71 PRO A N 1
ATOM 505 C CA . PRO A 1 71 ? -17.931 -0.413 16.949 1.00 95.25 71 PRO A CA 1
ATOM 506 C C . PRO A 1 71 ? -18.067 -0.276 18.474 1.00 95.25 71 PRO A C 1
ATOM 508 O O . PRO A 1 71 ? -18.845 -0.994 19.099 1.00 95.25 71 PRO A O 1
ATOM 511 N N . GLY A 1 72 ? -17.330 0.670 19.061 1.00 96.44 72 GLY A N 1
ATOM 512 C CA . GLY A 1 72 ? -17.317 0.927 20.507 1.00 96.44 72 GLY A CA 1
ATOM 513 C C . GLY A 1 72 ? -16.206 0.211 21.283 1.00 96.44 72 GLY A C 1
ATOM 514 O O . GLY A 1 72 ? -16.002 0.518 22.457 1.00 96.44 72 GLY A O 1
ATOM 515 N N . GLU A 1 73 ? -15.455 -0.693 20.652 1.00 97.31 73 GLU A N 1
ATOM 516 C CA . GLU A 1 73 ? -14.260 -1.283 21.261 1.00 97.31 73 GLU A CA 1
ATOM 517 C C . GLU A 1 73 ? -13.076 -0.304 21.268 1.00 97.31 73 GLU A C 1
ATOM 519 O O . GLU A 1 73 ? -13.037 0.678 20.527 1.00 97.31 73 GLU A O 1
ATOM 524 N N . THR A 1 74 ? -12.098 -0.552 22.142 1.00 95.94 74 THR A N 1
ATOM 525 C CA . THR A 1 74 ? -10.917 0.307 22.311 1.00 95.94 74 THR A CA 1
ATOM 526 C C . THR A 1 74 ? -9.645 -0.436 21.921 1.00 95.94 74 THR A C 1
ATOM 528 O O . THR A 1 74 ? -9.457 -1.592 22.296 1.00 95.94 74 THR A O 1
ATOM 531 N N . VAL A 1 75 ? -8.738 0.254 21.225 1.00 95.44 75 VAL A N 1
ATOM 532 C CA . VAL A 1 75 ? -7.432 -0.269 20.803 1.00 95.44 75 VAL A CA 1
ATOM 533 C C . VAL A 1 75 ? -6.316 0.530 21.464 1.00 95.44 75 VAL A C 1
ATOM 535 O O . VAL A 1 75 ? -6.311 1.759 21.429 1.00 95.44 75 VAL A O 1
ATOM 538 N N . LEU A 1 76 ? -5.332 -0.164 22.038 1.00 96.38 76 LEU A N 1
ATOM 539 C CA . LEU A 1 76 ? -4.084 0.457 22.476 1.00 96.38 76 LEU A CA 1
ATOM 540 C C . LEU A 1 76 ? -3.077 0.474 21.321 1.00 96.38 76 LEU A C 1
ATOM 542 O O . LEU A 1 76 ? -2.504 -0.561 20.984 1.00 96.38 76 LEU A O 1
ATOM 546 N N . VAL A 1 77 ? -2.784 1.659 20.784 1.00 96.31 77 VAL A N 1
ATOM 547 C CA . VAL A 1 77 ? -1.721 1.848 19.786 1.00 96.31 77 VAL A CA 1
ATOM 548 C C . VAL A 1 77 ? -0.420 2.244 20.483 1.00 96.31 77 VAL A C 1
ATOM 550 O O . VAL A 1 77 ? -0.263 3.347 21.012 1.00 96.31 77 VAL A O 1
ATOM 553 N N . ARG A 1 78 ? 0.548 1.327 20.503 1.00 95.88 78 ARG A N 1
ATOM 554 C CA . ARG A 1 78 ? 1.888 1.585 21.048 1.00 95.88 78 ARG A CA 1
ATOM 555 C C . ARG A 1 78 ? 2.691 2.403 20.037 1.00 95.88 78 ARG A C 1
ATOM 557 O O . ARG A 1 78 ? 2.796 2.010 18.883 1.00 95.88 78 ARG A O 1
ATOM 564 N N . GLY A 1 79 ? 3.291 3.510 20.480 1.00 95.81 79 GLY A N 1
ATOM 565 C CA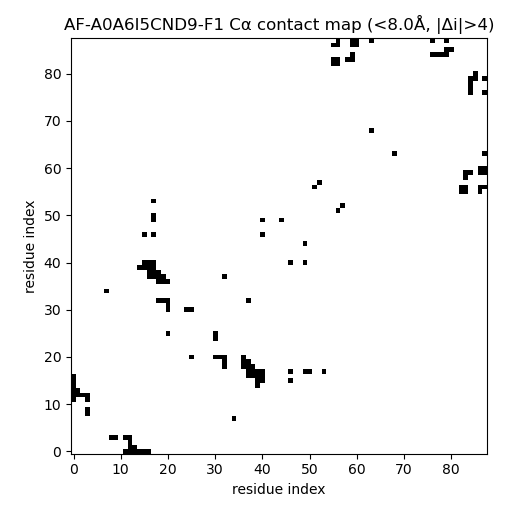 . GLY A 1 79 ? 4.085 4.367 19.594 1.00 95.81 79 GLY A CA 1
ATOM 566 C C . GLY A 1 79 ? 3.243 5.023 18.496 1.00 95.81 79 GLY A C 1
ATOM 567 O O . GLY A 1 79 ? 3.639 4.998 17.338 1.00 95.81 79 GLY A O 1
ATOM 568 N N . ALA A 1 80 ? 2.094 5.604 18.857 1.00 96.06 80 ALA A N 1
ATOM 569 C CA . ALA A 1 80 ? 1.122 6.184 17.922 1.00 96.06 80 ALA A CA 1
ATOM 570 C C . ALA A 1 80 ? 1.690 7.256 16.967 1.00 96.06 80 ALA A C 1
ATOM 572 O O . ALA A 1 80 ? 1.147 7.465 15.894 1.00 96.06 80 ALA A O 1
ATOM 573 N N . ALA A 1 81 ? 2.798 7.914 17.320 1.00 96.06 81 ALA A N 1
ATOM 57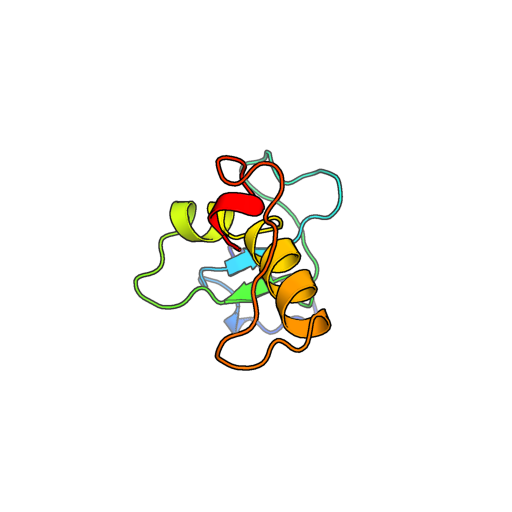4 C CA . ALA A 1 81 ? 3.475 8.870 16.438 1.00 96.06 81 ALA A CA 1
ATOM 575 C C . ALA A 1 81 ? 4.477 8.220 15.453 1.00 96.06 81 ALA A C 1
ATOM 577 O O . ALA A 1 81 ? 5.080 8.919 14.644 1.00 96.06 81 ALA A O 1
ATOM 578 N N . GLY A 1 82 ? 4.711 6.907 15.546 1.00 94.62 82 GLY A N 1
ATOM 579 C CA . GLY A 1 82 ? 5.595 6.156 14.649 1.00 94.62 82 GLY A CA 1
ATOM 580 C C . GLY A 1 82 ? 4.909 5.754 13.340 1.00 94.62 82 GLY A C 1
ATOM 581 O O . GLY A 1 82 ? 3.691 5.834 13.226 1.00 94.62 82 GLY A O 1
ATOM 582 N N . SER A 1 83 ? 5.683 5.268 12.363 1.00 93.38 83 SER A N 1
ATOM 583 C CA . SER A 1 83 ? 5.194 5.025 10.992 1.00 93.38 83 SER A CA 1
ATOM 584 C C . SER A 1 83 ? 4.013 4.054 10.894 1.00 93.38 83 SER A C 1
ATOM 586 O O . SER A 1 83 ? 3.111 4.288 10.105 1.00 93.38 83 SER A O 1
ATOM 588 N N . ILE A 1 84 ? 3.999 2.978 11.687 1.00 95.12 84 ILE A N 1
ATOM 589 C CA 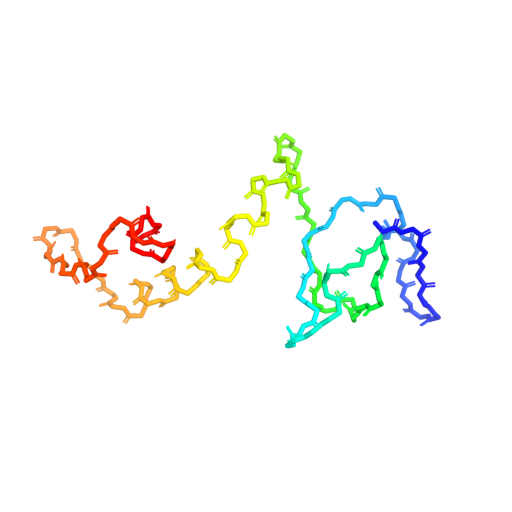. ILE A 1 84 ? 2.863 2.040 11.746 1.00 95.12 84 ILE A CA 1
ATOM 590 C C . ILE A 1 84 ? 1.727 2.646 12.579 1.00 95.12 84 ILE A C 1
ATOM 592 O O . ILE A 1 84 ? 0.571 2.621 12.170 1.00 95.12 84 ILE A O 1
ATOM 596 N N . GLY A 1 85 ? 2.057 3.207 13.747 1.00 95.44 85 GLY A N 1
ATOM 597 C CA . GLY A 1 85 ? 1.074 3.713 14.706 1.00 95.44 85 GLY A CA 1
ATOM 598 C C . GLY A 1 85 ? 0.239 4.883 14.186 1.00 95.44 85 GLY A C 1
ATOM 599 O O . GLY A 1 85 ? -0.936 4.956 14.514 1.00 95.44 85 GLY A O 1
ATOM 600 N N . ILE A 1 86 ? 0.812 5.750 13.346 1.00 94.06 86 ILE A N 1
ATOM 601 C CA . ILE A 1 86 ? 0.092 6.883 12.742 1.00 94.06 86 ILE A CA 1
ATOM 602 C C . ILE A 1 86 ? -0.911 6.433 11.667 1.00 94.06 86 ILE A C 1
ATOM 604 O O . ILE A 1 86 ? -1.788 7.199 11.281 1.00 94.06 86 ILE A O 1
ATOM 608 N N . THR A 1 87 ? -0.770 5.196 11.179 1.00 92.19 87 THR A N 1
ATOM 609 C CA . THR A 1 87 ? -1.635 4.574 10.163 1.00 92.19 87 THR A CA 1
ATOM 610 C C . THR A 1 87 ? -2.601 3.533 10.733 1.00 92.19 87 THR A C 1
ATOM 612 O O . THR A 1 87 ? -3.317 2.900 9.959 1.00 92.19 87 THR A O 1
ATOM 615 N N . ALA A 1 88 ? -2.586 3.321 12.053 1.00 88.31 88 ALA A N 1
ATOM 616 C CA . ALA A 1 88 ? -3.521 2.443 12.750 1.00 88.31 88 ALA A CA 1
ATOM 617 C C . ALA A 1 88 ? -4.815 3.197 13.092 1.00 88.31 88 ALA A C 1
ATOM 619 O O . ALA A 1 88 ? -5.906 2.624 12.890 1.00 88.31 88 ALA A O 1
#

Foldseek 3Di:
DCDDDPPDDRVCHPFDWDFDQDPDDPPDPDDDGDPVRIDTDDPPDDPVNVVLCPPQLVVLVVVVVVVVDDPPDDDDQDPLVDSNNVND

Nearest PDB structures (foldseek):
  6qwp-assembly1_D  TM=1.972E-01  e=4.735E+00  Escherichia phage T7

Mean predicted aligned error: 3.48 Å